Protein AF-A0AAW8HJ36-F1 (afdb_monomer)

Sequence (126 aa):
LRLGEAAKLAAASGSIGNSGWAKFPLSGGAILIMQWGKVSVSASLNSGSAVKGYDGVASFSYPIAFPNAALVINANPMDSGETFIETATANTNGKAAATVRVGGVAIKADPSVTADLQATVFVLGY

Nearest PDB structures (foldseek):
  6cxb-assembly1_A  TM=7.579E-01  e=1.540E-05  Pseudomonas aeruginosa LESB58
  6cl5-assembly2_F  TM=7.187E-01  e=1.796E-05  Pseudomonas aeruginosa LESB58
  2wn3-assembly1_A  TM=5.114E-01  e=9.537E-02  Dictyostelium discoideum AX2
  3ibm-assembly1_A  TM=2.465E-01  e=3.300E+00  Halorhodospira halophila SL1
  3ibm-assembly1_B  TM=1.466E-01  e=4.977E+00  Halorhodospira halophila SL1

Foldseek 3Di:
DDPPCPPDFDDKDKDDDQWIKIWDQDPPRDIKIKIKHKDKFKFFWPPVDPFTKTKGKDKAFHPAFFPAWWDDKDKAWDDQVFDFPWDWDWDTGGRTIIIIMTMGTGPDPDDDRIGIIMIMMMIMHD

Secondary structure (DSSP, 8-state):
--TT----PPPPEEE-SSSEEEEEE-GGG-EEEEEEEEEEEEEEB-TTSSS-EEEEEEEEE-SS--SS-EEEEEEEEE--SS---B---B----SSEEEEEEEEE--SSS--SEEEEEEEEEEEE-

InterPro domains:
  IPR054075 Putative tail fiber protein gp53-like, C-terminal [PF21882] (32-103)

Radius of gyration: 19.15 Å; Cα contacts (8 Å, |Δi|>4): 308; chains: 1; bounding box: 48×22×64 Å

Mean predicted aligned error: 7.75 Å

Structure (mmCIF, N/CA/C/O backbone):
data_AF-A0AAW8HJ36-F1
#
_entry.id   AF-A0AAW8HJ36-F1
#
loop_
_atom_site.group_PDB
_atom_site.id
_atom_site.type_symbol
_atom_site.label_atom_id
_atom_site.label_alt_id
_atom_site.label_comp_id
_atom_site.label_asym_id
_atom_site.label_entity_id
_atom_site.label_seq_id
_atom_site.pdbx_PDB_ins_code
_atom_site.Cartn_x
_atom_site.Cartn_y
_atom_site.Cartn_z
_atom_site.occupancy
_atom_site.B_iso_or_equiv
_ato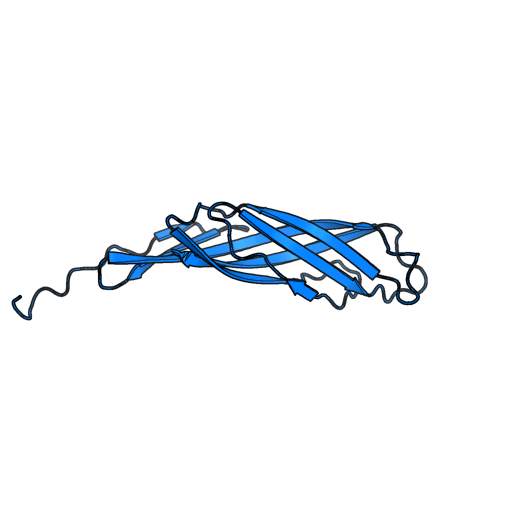m_site.auth_seq_id
_atom_site.auth_comp_id
_atom_site.auth_asym_id
_atom_site.auth_atom_id
_atom_site.pdbx_PDB_model_num
ATOM 1 N N . LEU A 1 1 ? -17.057 -11.130 37.725 1.00 44.78 1 LEU A N 1
ATOM 2 C CA . LEU A 1 1 ? -17.727 -10.993 36.412 1.00 44.78 1 LEU A CA 1
ATOM 3 C C . LEU A 1 1 ? -18.872 -11.996 36.352 1.00 44.78 1 LEU A C 1
ATOM 5 O O . LEU A 1 1 ? -18.623 -13.166 36.610 1.00 44.78 1 LEU A O 1
ATOM 9 N N . ARG A 1 2 ? -20.108 -11.563 36.079 1.00 44.16 2 ARG A N 1
ATOM 10 C CA . ARG A 1 2 ? -21.232 -12.481 35.823 1.00 44.16 2 ARG A CA 1
ATOM 11 C C . ARG A 1 2 ? -21.220 -12.863 34.337 1.00 44.16 2 ARG A C 1
ATOM 13 O O . ARG A 1 2 ? -21.076 -11.984 33.493 1.00 44.16 2 ARG A O 1
ATOM 20 N N . LEU A 1 3 ? -21.350 -14.157 34.034 1.00 51.34 3 LEU A N 1
ATOM 21 C CA . LEU A 1 3 ? -21.657 -14.667 32.691 1.00 51.34 3 LEU A CA 1
ATOM 22 C C . LEU A 1 3 ? -23.002 -14.058 32.261 1.00 51.34 3 LEU A C 1
ATOM 24 O O . LEU A 1 3 ? -24.039 -14.463 32.776 1.00 51.34 3 LEU A O 1
ATOM 28 N N . GLY A 1 4 ? -23.001 -13.047 31.394 1.00 53.47 4 GLY A N 1
ATOM 29 C CA . GLY A 1 4 ? -24.246 -12.410 30.944 1.00 53.47 4 GLY A CA 1
ATOM 30 C C . GLY A 1 4 ? -24.069 -11.087 30.205 1.00 53.47 4 GLY A C 1
ATOM 31 O O . GLY A 1 4 ? -24.877 -10.766 29.343 1.00 53.47 4 GLY A O 1
ATOM 32 N N . GLU A 1 5 ? -22.983 -10.358 30.453 1.00 53.56 5 GLU A N 1
ATOM 33 C CA . GLU A 1 5 ? -22.601 -9.196 29.648 1.00 53.56 5 GLU A CA 1
ATOM 34 C C . GLU A 1 5 ? -21.399 -9.578 28.791 1.00 53.56 5 GLU A C 1
ATOM 36 O O . GLU A 1 5 ? -20.246 -9.351 29.157 1.00 53.56 5 GLU A O 1
ATOM 41 N N . ALA A 1 6 ? -21.642 -10.189 27.632 1.00 57.78 6 ALA A N 1
ATOM 42 C CA . ALA A 1 6 ? -20.655 -10.054 26.572 1.00 57.78 6 ALA A CA 1
ATOM 43 C C . ALA A 1 6 ? -20.562 -8.549 26.293 1.00 57.78 6 ALA A C 1
ATOM 45 O O . ALA A 1 6 ? -21.522 -7.966 25.789 1.00 57.78 6 ALA A O 1
ATOM 46 N N . ALA A 1 7 ? -19.470 -7.904 26.718 1.00 63.25 7 ALA A N 1
ATOM 47 C CA . ALA A 1 7 ? -19.244 -6.487 26.471 1.00 63.25 7 ALA A CA 1
ATOM 48 C C . ALA A 1 7 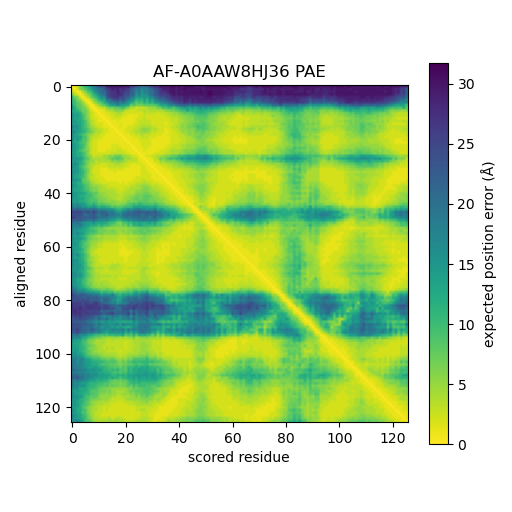? -19.490 -6.228 24.981 1.00 63.25 7 ALA A C 1
ATOM 50 O O . ALA A 1 7 ? -18.787 -6.777 24.128 1.00 63.25 7 ALA A O 1
ATOM 51 N N . LYS A 1 8 ? -20.549 -5.473 24.667 1.00 71.56 8 LYS A N 1
ATOM 52 C CA . LYS A 1 8 ? -20.942 -5.211 23.285 1.00 71.56 8 LYS A CA 1
ATOM 53 C C . LYS A 1 8 ? -19.779 -4.486 22.618 1.00 71.56 8 LYS A C 1
ATOM 55 O O . LYS A 1 8 ? -19.463 -3.359 22.991 1.00 71.56 8 LYS A O 1
ATOM 60 N N . LEU A 1 9 ? -19.121 -5.153 21.673 1.00 81.00 9 LEU A N 1
ATOM 61 C CA . LEU A 1 9 ? -18.042 -4.541 20.909 1.00 81.00 9 LEU A CA 1
ATOM 62 C C . LEU A 1 9 ? -18.587 -3.314 20.171 1.00 81.00 9 LEU A C 1
ATOM 64 O O . LEU A 1 9 ? -19.737 -3.306 19.720 1.00 81.00 9 LEU A O 1
ATOM 68 N N . ALA A 1 10 ? -17.758 -2.275 20.059 1.00 86.31 10 ALA A N 1
ATOM 69 C CA . ALA A 1 10 ? -18.076 -1.145 19.199 1.00 86.31 10 ALA A CA 1
ATOM 70 C C . ALA A 1 10 ? -18.324 -1.639 17.762 1.00 86.31 10 ALA A C 1
ATOM 72 O O . ALA A 1 10 ? -17.805 -2.678 17.346 1.00 86.31 10 ALA A O 1
ATOM 73 N N . ALA A 1 11 ? -19.126 -0.901 16.996 1.00 90.25 11 ALA A N 1
ATOM 74 C CA . ALA A 1 11 ? -19.348 -1.239 15.597 1.00 90.25 11 ALA A CA 1
ATOM 75 C C . ALA A 1 11 ? -18.039 -1.107 14.801 1.00 90.25 11 ALA A C 1
ATOM 77 O O . ALA A 1 11 ? -17.254 -0.179 15.022 1.00 90.25 11 ALA A O 1
ATOM 78 N N . ALA A 1 12 ? -17.827 -2.018 13.849 1.00 94.44 12 ALA A N 1
ATOM 79 C CA . ALA A 1 12 ? -16.803 -1.825 12.833 1.00 94.44 12 ALA A CA 1
ATOM 80 C C . ALA A 1 12 ? -17.094 -0.538 12.046 1.00 94.44 12 ALA A C 1
ATOM 82 O O . ALA A 1 12 ? -18.249 -0.161 11.845 1.00 94.44 12 ALA A O 1
ATOM 83 N N . SER A 1 13 ? -16.042 0.150 11.617 1.00 96.69 13 SER A N 1
ATOM 84 C CA . SER A 1 13 ? -16.152 1.406 10.865 1.00 96.69 13 SER A CA 1
ATOM 85 C C . SER A 1 13 ? -15.123 1.443 9.749 1.00 96.69 13 SER A C 1
ATOM 87 O O . SER A 1 13 ? -14.118 0.741 9.813 1.00 96.69 13 SER A O 1
ATOM 89 N N . GLY A 1 14 ? -15.355 2.245 8.718 1.00 97.31 14 GLY A N 1
ATOM 90 C CA . GLY A 1 14 ? -14.444 2.316 7.587 1.00 97.31 14 GLY A CA 1
ATOM 91 C C . GLY A 1 14 ? -14.818 3.392 6.585 1.00 97.31 14 GLY A C 1
ATOM 92 O O . GLY A 1 14 ? -15.868 4.023 6.693 1.00 97.31 14 GLY A O 1
ATOM 93 N N . SER A 1 15 ? -13.942 3.567 5.603 1.00 98.06 15 SER A N 1
ATOM 94 C CA . SER A 1 15 ? -14.168 4.390 4.421 1.00 98.06 15 SER A CA 1
ATOM 95 C C . SER A 1 15 ? -13.751 3.606 3.182 1.00 98.06 15 SER A C 1
ATOM 97 O O . SER A 1 15 ? -12.640 3.071 3.129 1.00 98.06 15 SER A O 1
ATOM 99 N N . ILE A 1 16 ? -14.649 3.533 2.197 1.00 96.19 16 ILE A N 1
ATOM 100 C CA . ILE A 1 16 ? -14.403 2.868 0.916 1.00 96.19 16 ILE A CA 1
ATOM 101 C C . ILE A 1 16 ? -13.995 3.911 -0.124 1.00 96.19 16 ILE A C 1
ATOM 103 O O . ILE A 1 16 ? -14.670 4.919 -0.313 1.00 96.19 16 ILE A O 1
ATOM 107 N N . GLY A 1 17 ? -12.904 3.622 -0.827 1.00 93.38 17 GLY A N 1
ATOM 108 C CA . GLY A 1 17 ? -12.394 4.396 -1.953 1.00 93.38 17 GLY A CA 1
ATOM 109 C C . GLY A 1 17 ? -11.200 3.690 -2.598 1.00 93.38 17 GLY A C 1
ATOM 110 O O . GLY A 1 17 ? -10.822 2.596 -2.167 1.00 93.38 17 GLY A O 1
ATOM 111 N N . ASN A 1 18 ? -10.586 4.334 -3.600 1.00 89.56 18 ASN A N 1
ATOM 112 C CA . ASN A 1 18 ? -9.351 3.843 -4.237 1.00 89.56 18 ASN A CA 1
ATOM 113 C C . ASN A 1 18 ? -8.225 3.615 -3.223 1.00 89.56 18 ASN A C 1
ATOM 115 O O . ASN A 1 18 ? -7.453 2.673 -3.373 1.00 89.56 18 ASN A O 1
ATOM 119 N N . SER A 1 19 ? -8.173 4.457 -2.191 1.00 94.56 19 SER A N 1
ATOM 120 C CA . SER A 1 19 ? -7.452 4.195 -0.952 1.00 94.56 19 SER A CA 1
ATOM 121 C C . SER A 1 19 ? -8.456 4.271 0.191 1.00 94.56 19 SER A C 1
ATOM 123 O O . SER A 1 19 ? -9.213 5.238 0.288 1.00 94.56 19 SER A O 1
ATOM 125 N N . GLY A 1 20 ? -8.500 3.241 1.026 1.00 97.62 20 GLY A N 1
ATOM 126 C CA . GLY A 1 20 ? -9.547 3.069 2.024 1.00 97.62 20 GLY A CA 1
ATOM 127 C C . GLY A 1 20 ? -9.065 2.318 3.252 1.00 97.62 20 GLY A C 1
ATOM 128 O O . GLY A 1 20 ? -7.926 1.855 3.324 1.00 97.62 20 GLY A O 1
ATOM 129 N N . TRP A 1 21 ? -9.935 2.240 4.250 1.00 98.19 21 TRP A N 1
ATOM 130 C CA . TRP A 1 21 ? -9.616 1.602 5.519 1.00 98.19 21 TRP A CA 1
ATOM 131 C C . TRP A 1 21 ? -10.854 1.017 6.190 1.00 98.19 21 TRP A C 1
ATOM 133 O O . TRP A 1 21 ? -11.975 1.483 5.989 1.00 98.19 21 TRP A O 1
ATOM 143 N N . ALA A 1 22 ? -10.628 0.023 7.041 1.00 98.06 22 ALA A N 1
ATOM 144 C CA . ALA A 1 22 ? -11.614 -0.566 7.929 1.00 98.06 22 ALA A CA 1
ATOM 145 C C . ALA A 1 22 ? -10.993 -0.816 9.314 1.00 98.06 22 ALA A C 1
ATOM 147 O O . ALA A 1 22 ? -9.866 -1.294 9.430 1.00 98.06 22 ALA A O 1
ATOM 148 N N . LYS A 1 23 ? -11.737 -0.482 10.368 1.00 97.12 23 LYS A N 1
ATOM 149 C CA . LYS A 1 23 ? -11.424 -0.732 11.776 1.00 97.12 23 LYS A CA 1
ATOM 150 C C . LYS A 1 23 ? -12.356 -1.806 12.312 1.00 97.12 23 LYS A C 1
ATOM 152 O O . LYS A 1 23 ? -13.577 -1.666 12.231 1.00 97.12 23 LYS A O 1
ATOM 157 N N . PHE A 1 24 ? -11.769 -2.816 12.934 1.00 95.25 24 PHE A N 1
ATOM 158 C CA . PHE A 1 24 ? -12.453 -3.943 13.547 1.00 95.25 24 PHE A CA 1
ATOM 159 C C . PHE A 1 24 ? -12.145 -3.954 15.045 1.00 95.25 24 PHE A C 1
ATOM 161 O O . PHE A 1 24 ? -11.029 -4.299 15.441 1.00 95.25 24 PHE A O 1
ATOM 168 N N . PRO A 1 25 ? -13.104 -3.552 15.893 1.00 93.06 25 PRO A N 1
ATOM 169 C CA . PRO A 1 25 ? -12.988 -3.724 17.334 1.00 93.06 25 PRO A CA 1
ATOM 170 C C . PRO A 1 25 ? -12.887 -5.212 17.683 1.00 93.06 25 PRO A C 1
ATOM 172 O O . PRO A 1 25 ? -13.684 -6.023 17.213 1.00 93.06 25 PRO A O 1
ATOM 175 N N . LEU A 1 26 ? -11.905 -5.566 18.505 1.00 90.00 26 LEU A N 1
ATOM 176 C CA . LEU A 1 26 ? -11.638 -6.921 18.976 1.00 90.00 26 LEU A CA 1
ATOM 177 C C . LEU A 1 26 ? -11.942 -7.039 20.477 1.00 90.00 26 LEU A C 1
ATOM 179 O O . LEU A 1 26 ? -12.041 -6.046 21.205 1.00 90.00 26 LEU A O 1
ATOM 183 N N . SER A 1 27 ? -12.062 -8.275 20.963 1.00 84.06 27 SER A N 1
ATOM 184 C CA . SER A 1 27 ? -12.177 -8.552 22.398 1.00 84.06 27 SER A CA 1
ATOM 185 C C . SER A 1 27 ? -11.004 -7.952 23.179 1.00 84.06 27 SER A C 1
ATOM 187 O O . SER A 1 27 ? -9.869 -7.965 22.707 1.00 84.06 27 SER A O 1
ATOM 189 N N . GLY A 1 28 ? -11.267 -7.456 24.390 1.00 82.44 28 GLY A N 1
ATOM 190 C CA . GLY A 1 28 ? -10.234 -6.840 25.232 1.00 82.44 28 GLY A CA 1
ATOM 191 C C . GLY A 1 28 ? -9.890 -5.392 24.865 1.00 82.44 28 GLY A C 1
ATOM 192 O O . GLY A 1 28 ? -8.928 -4.854 25.399 1.00 82.44 28 GLY A O 1
ATOM 193 N N . GLY A 1 29 ? -10.664 -4.750 23.979 1.00 82.44 29 GLY A N 1
ATOM 194 C CA . GLY A 1 29 ? -10.503 -3.332 23.631 1.00 82.44 29 GLY A CA 1
ATOM 195 C C . GLY A 1 29 ? -9.456 -3.051 22.551 1.00 82.44 29 GLY A C 1
ATOM 196 O O . GLY A 1 29 ? -9.236 -1.891 22.209 1.00 82.44 29 GLY A O 1
ATOM 197 N N . ALA A 1 30 ? -8.829 -4.089 21.993 1.00 87.25 30 ALA A N 1
ATOM 198 C CA . ALA A 1 30 ? -7.937 -3.955 20.847 1.00 87.25 30 ALA A CA 1
ATOM 199 C C . ALA A 1 30 ? -8.718 -3.583 19.573 1.00 87.25 30 ALA A C 1
ATOM 201 O O . ALA A 1 30 ? -9.906 -3.879 19.447 1.00 87.25 30 ALA A O 1
ATOM 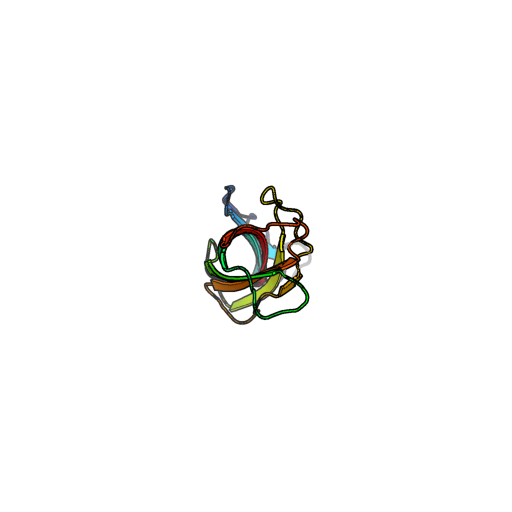202 N N . ILE A 1 31 ? -8.050 -2.946 18.611 1.00 93.06 31 ILE A N 1
ATOM 203 C CA . ILE A 1 31 ? -8.631 -2.585 17.312 1.00 93.06 31 ILE A CA 1
ATOM 204 C C . ILE A 1 31 ? -7.675 -3.060 16.227 1.00 93.06 31 ILE A C 1
ATOM 206 O O . ILE A 1 31 ? -6.539 -2.607 16.180 1.00 93.06 31 ILE A O 1
ATOM 210 N N . LEU A 1 32 ? -8.139 -3.936 15.338 1.00 95.06 32 LEU A N 1
ATOM 211 C CA . LEU A 1 32 ? -7.423 -4.246 14.105 1.00 95.06 32 LEU A CA 1
ATOM 212 C C . LEU A 1 32 ? -7.810 -3.222 13.040 1.00 95.06 32 LEU A C 1
ATOM 214 O O . LEU A 1 32 ? -8.989 -2.935 12.835 1.00 95.06 32 LEU A O 1
ATOM 218 N N . ILE A 1 33 ? -6.822 -2.688 12.341 1.00 97.19 33 ILE A N 1
ATOM 219 C CA . ILE A 1 33 ? -6.995 -1.736 11.254 1.00 97.19 33 ILE A CA 1
ATOM 220 C C . ILE A 1 33 ? -6.466 -2.382 9.979 1.00 97.19 33 ILE A C 1
ATOM 222 O O . ILE A 1 33 ? -5.304 -2.774 9.903 1.00 97.19 33 ILE A O 1
ATOM 226 N N . MET A 1 34 ? -7.325 -2.466 8.971 1.00 97.25 34 MET A N 1
ATOM 227 C CA . MET A 1 34 ? -6.971 -2.837 7.608 1.00 97.25 34 MET A CA 1
ATOM 228 C C . MET A 1 34 ? -7.019 -1.591 6.736 1.00 97.25 34 MET A C 1
ATOM 230 O O . MET A 1 34 ? -7.976 -0.825 6.814 1.00 97.25 34 MET A O 1
ATOM 234 N N . GLN A 1 35 ? -6.007 -1.386 5.902 1.00 96.81 35 GLN A N 1
ATOM 235 C CA . GLN A 1 35 ? -5.949 -0.283 4.948 1.00 96.81 35 GLN A CA 1
ATOM 236 C C . GLN A 1 35 ? -5.527 -0.800 3.577 1.00 96.81 35 GLN A C 1
ATOM 238 O O . GLN A 1 35 ? -4.781 -1.775 3.480 1.00 96.81 35 GLN A O 1
ATOM 243 N N . TRP A 1 36 ? -5.997 -0.146 2.523 1.00 95.75 36 TRP A N 1
ATOM 244 C CA . TRP A 1 36 ? -5.598 -0.431 1.151 1.00 95.75 36 TRP A CA 1
ATOM 245 C C . TRP A 1 36 ? -5.412 0.856 0.359 1.00 95.75 36 TRP A C 1
ATOM 247 O O . TRP A 1 36 ? -5.915 1.917 0.736 1.00 95.75 36 TRP A O 1
ATOM 257 N N . GLY A 1 37 ? -4.698 0.766 -0.754 1.00 93.50 37 GLY A N 1
ATOM 258 C CA . GLY A 1 37 ? -4.556 1.871 -1.688 1.00 93.50 37 GLY A CA 1
ATOM 259 C C . GLY A 1 37 ? -3.691 1.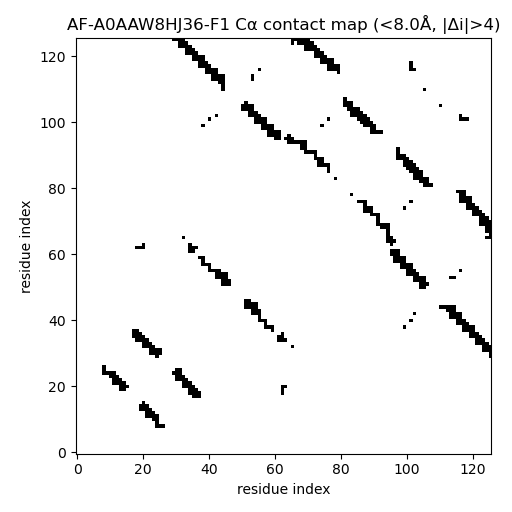525 -2.882 1.00 93.50 37 GLY A C 1
ATOM 260 O O . GLY A 1 37 ? -3.323 0.371 -3.087 1.00 93.50 37 GLY A O 1
ATOM 261 N N . LYS A 1 38 ? -3.354 2.546 -3.666 1.00 89.56 38 LYS A N 1
ATOM 262 C CA . LYS A 1 38 ? -2.438 2.425 -4.799 1.00 89.56 38 LYS A CA 1
ATOM 263 C C . LYS A 1 38 ? -1.224 3.320 -4.610 1.00 89.56 38 LYS A C 1
ATOM 265 O O . LYS A 1 38 ? -1.340 4.419 -4.070 1.00 89.56 38 LYS A O 1
ATOM 270 N N . VAL A 1 39 ? -0.086 2.863 -5.110 1.00 87.38 39 VAL A N 1
ATOM 271 C CA . VAL A 1 39 ? 1.109 3.681 -5.302 1.00 87.38 39 VAL A CA 1
ATOM 272 C C . VAL A 1 39 ? 1.508 3.624 -6.771 1.00 87.38 39 VAL A C 1
ATOM 274 O O . VAL A 1 39 ? 1.371 2.578 -7.406 1.00 87.38 39 VAL A O 1
ATOM 277 N N . SER A 1 40 ? 1.977 4.750 -7.299 1.00 86.88 40 SER A N 1
ATOM 278 C CA . SER A 1 40 ? 2.530 4.853 -8.647 1.00 86.88 40 SER A CA 1
ATOM 279 C C . SER A 1 40 ? 3.944 5.405 -8.552 1.00 86.88 40 SER A C 1
ATOM 281 O O . SER A 1 40 ? 4.199 6.305 -7.749 1.00 86.88 40 SER A O 1
ATOM 283 N N . VAL A 1 41 ? 4.855 4.882 -9.364 1.00 86.00 41 VAL A N 1
ATOM 284 C CA . VAL A 1 41 ? 6.238 5.350 -9.427 1.00 86.00 41 VAL A CA 1
ATOM 285 C C . VAL A 1 41 ? 6.741 5.324 -10.861 1.00 86.00 41 VAL A C 1
ATOM 287 O O . VAL A 1 41 ? 6.649 4.305 -11.538 1.00 86.00 41 VAL A O 1
ATOM 290 N N . SER A 1 42 ? 7.294 6.441 -11.321 1.00 88.31 42 SER A N 1
ATOM 291 C CA . SER A 1 42 ? 8.016 6.492 -12.589 1.00 88.31 42 SER A CA 1
ATOM 292 C C . SER A 1 42 ? 9.456 6.053 -12.334 1.00 88.31 42 SER A C 1
ATOM 294 O O . SER A 1 42 ? 10.177 6.689 -11.564 1.00 88.31 42 SER A O 1
ATOM 296 N N . ALA A 1 43 ? 9.865 4.950 -12.950 1.00 87.44 43 ALA A N 1
ATOM 297 C CA . ALA A 1 43 ? 11.188 4.365 -12.779 1.00 87.44 43 ALA A CA 1
ATOM 298 C C . ALA A 1 43 ? 11.989 4.456 -14.081 1.00 87.44 43 ALA A C 1
ATOM 300 O O . ALA A 1 43 ? 11.455 4.250 -15.173 1.00 87.44 43 ALA A O 1
ATOM 301 N N . SER A 1 44 ? 13.282 4.748 -13.964 1.00 89.62 44 SER A N 1
ATOM 302 C CA . SER A 1 44 ? 14.202 4.761 -15.102 1.00 89.62 44 SER A CA 1
ATOM 303 C C . SER A 1 44 ? 14.670 3.352 -15.438 1.00 89.62 44 SER A C 1
ATOM 305 O O . SER A 1 44 ? 14.876 2.522 -14.549 1.00 89.62 44 SER A O 1
ATOM 307 N N . LEU A 1 45 ? 14.883 3.098 -16.726 1.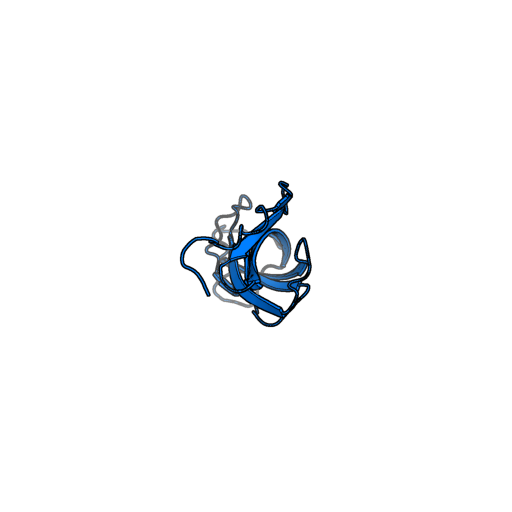00 87.25 45 LEU A N 1
ATOM 308 C CA . LEU A 1 45 ? 15.480 1.859 -17.197 1.00 87.25 45 LEU A CA 1
ATOM 309 C C . LEU A 1 45 ? 16.902 1.723 -16.641 1.00 87.25 45 LEU A C 1
ATOM 311 O O . LEU A 1 45 ? 17.764 2.568 -16.887 1.00 87.25 45 LEU A O 1
ATOM 315 N N . ASN A 1 46 ? 17.174 0.623 -15.947 1.00 84.44 46 ASN A N 1
ATOM 316 C CA . ASN A 1 46 ? 18.523 0.254 -15.555 1.00 84.44 46 ASN A CA 1
ATOM 317 C C . ASN A 1 46 ? 19.280 -0.298 -16.774 1.00 84.44 46 ASN A C 1
ATOM 319 O O . ASN A 1 46 ? 19.243 -1.493 -17.070 1.00 84.44 46 ASN A O 1
ATOM 323 N N . SER A 1 47 ? 19.945 0.599 -17.501 1.00 71.94 47 SER A N 1
ATOM 324 C CA . SER A 1 47 ? 20.714 0.303 -18.714 1.00 71.94 47 SER A CA 1
ATOM 325 C C . SER A 1 47 ? 22.121 -0.248 -18.449 1.00 71.94 47 SER A C 1
ATOM 327 O O . SER A 1 47 ? 22.775 -0.703 -19.384 1.00 71.94 47 SER A O 1
ATOM 329 N N . GLY A 1 48 ? 22.587 -0.230 -17.195 1.00 73.06 48 GLY A N 1
ATOM 330 C CA . GLY A 1 48 ? 23.904 -0.744 -16.798 1.00 73.06 48 GLY A CA 1
ATOM 331 C C . GLY A 1 48 ? 23.933 -2.244 -16.478 1.00 73.06 48 GLY A C 1
ATOM 332 O O . GLY A 1 48 ? 24.999 -2.785 -16.198 1.00 73.06 48 GLY A O 1
ATOM 333 N N . SER A 1 49 ? 22.778 -2.915 -16.495 1.00 71.88 49 SER A N 1
ATOM 334 C CA . SER A 1 49 ? 22.626 -4.340 -16.186 1.00 71.88 49 SER A CA 1
ATOM 335 C C . SER A 1 49 ? 22.451 -5.172 -17.461 1.00 71.88 49 SER A C 1
ATOM 337 O O . SER A 1 49 ? 21.792 -4.742 -18.406 1.00 71.88 49 SER A O 1
ATOM 339 N N . ALA A 1 50 ? 22.984 -6.400 -17.467 1.00 71.62 50 ALA A N 1
ATOM 340 C CA . ALA A 1 50 ? 22.751 -7.373 -18.543 1.00 71.62 50 ALA A CA 1
ATOM 341 C C . ALA A 1 50 ? 21.256 -7.709 -18.709 1.00 71.62 50 ALA A C 1
ATOM 343 O O . ALA A 1 50 ? 20.800 -8.018 -19.808 1.00 71.62 50 ALA A O 1
ATOM 344 N N . VAL A 1 51 ? 20.491 -7.606 -17.617 1.00 74.06 51 VAL A N 1
ATOM 345 C CA . VAL A 1 51 ? 19.029 -7.672 -17.619 1.00 74.06 51 VAL A CA 1
ATOM 346 C C . VAL A 1 51 ? 18.495 -6.258 -17.441 1.00 74.06 51 VAL A C 1
ATOM 348 O O . VAL A 1 51 ? 18.636 -5.665 -16.368 1.00 74.06 51 VAL A O 1
ATOM 351 N N . LYS A 1 52 ? 17.887 -5.728 -18.502 1.00 82.06 52 LYS A N 1
ATOM 352 C CA . LYS A 1 52 ? 17.191 -4.442 -18.481 1.00 82.06 52 LYS A CA 1
ATOM 353 C C . LYS A 1 52 ? 15.970 -4.543 -17.563 1.00 82.06 52 LYS A C 1
ATOM 355 O O . LYS A 1 52 ? 15.202 -5.499 -17.647 1.00 82.06 52 LYS A O 1
ATOM 360 N N . GLY A 1 53 ? 15.771 -3.561 -16.695 1.00 83.06 53 GLY A N 1
ATOM 361 C CA . GLY A 1 53 ? 14.653 -3.555 -15.755 1.00 83.06 53 GLY A CA 1
ATOM 362 C C . GLY A 1 53 ? 14.429 -2.188 -15.139 1.00 83.06 53 GLY A C 1
ATOM 363 O O . GLY A 1 53 ? 15.191 -1.257 -15.391 1.00 83.06 53 GLY A O 1
ATOM 364 N N . TYR A 1 54 ? 13.385 -2.082 -14.334 1.00 84.12 54 TYR A N 1
ATOM 365 C CA . TYR A 1 54 ? 12.977 -0.855 -13.668 1.00 84.12 54 TYR A CA 1
ATOM 366 C C . TYR A 1 54 ? 12.932 -1.082 -12.166 1.00 84.12 54 TYR A C 1
ATOM 368 O O . TYR A 1 54 ? 12.566 -2.163 -11.706 1.00 84.12 54 TYR A O 1
ATOM 376 N N . ASP A 1 55 ? 13.292 -0.054 -11.412 1.00 83.44 55 ASP A N 1
ATOM 377 C CA . ASP A 1 55 ? 13.236 -0.061 -9.958 1.00 83.44 55 ASP A CA 1
ATOM 378 C C . ASP A 1 55 ? 12.798 1.314 -9.460 1.00 83.44 55 ASP A C 1
ATOM 380 O O . ASP A 1 55 ? 13.506 2.308 -9.622 1.00 83.44 55 ASP A O 1
ATOM 384 N N . GLY A 1 56 ? 11.594 1.366 -8.906 1.00 83.56 56 GLY A N 1
ATOM 385 C CA . GLY A 1 56 ? 10.977 2.562 -8.369 1.00 83.56 56 GLY A CA 1
ATOM 386 C C . GLY A 1 56 ? 10.760 2.437 -6.869 1.00 83.56 56 GLY A C 1
ATOM 387 O O . GLY A 1 56 ? 10.262 1.430 -6.370 1.00 83.56 56 GLY A O 1
ATOM 388 N N . VAL A 1 57 ? 11.091 3.499 -6.138 1.00 86.12 57 VAL A N 1
ATOM 389 C CA . VAL A 1 57 ? 10.801 3.620 -4.709 1.00 86.12 57 VAL A CA 1
ATOM 390 C C . VAL A 1 57 ? 9.834 4.775 -4.508 1.00 86.12 57 VAL A C 1
ATOM 392 O O . VAL A 1 57 ? 10.092 5.891 -4.955 1.00 86.12 57 VAL A O 1
ATOM 395 N N . ALA A 1 58 ? 8.733 4.517 -3.812 1.00 86.94 58 ALA A N 1
ATOM 396 C CA . ALA A 1 58 ? 7.732 5.520 -3.488 1.00 86.94 58 ALA A CA 1
ATOM 397 C C . ALA A 1 58 ? 7.289 5.417 -2.026 1.00 86.94 58 ALA A C 1
ATOM 399 O O . ALA A 1 58 ? 7.428 4.383 -1.370 1.00 86.94 58 ALA A O 1
ATOM 400 N N . SER A 1 59 ? 6.749 6.517 -1.509 1.00 87.88 59 SER A N 1
ATOM 401 C CA . SER A 1 59 ? 6.087 6.537 -0.206 1.00 87.88 59 SER A CA 1
ATOM 402 C C . SER A 1 59 ? 4.599 6.258 -0.390 1.00 87.88 59 SER A C 1
ATOM 404 O O . SER A 1 59 ? 3.943 6.898 -1.212 1.00 87.88 59 SER A O 1
ATOM 406 N N . PHE A 1 60 ? 4.059 5.329 0.393 1.00 89.06 60 PHE A N 1
ATOM 407 C CA . PHE A 1 60 ? 2.627 5.111 0.528 1.00 89.06 60 PHE A CA 1
ATOM 408 C C . PHE A 1 60 ? 2.157 5.689 1.861 1.00 89.06 60 PHE A C 1
ATOM 410 O O . PHE A 1 60 ? 2.417 5.116 2.920 1.00 89.06 60 PHE A O 1
ATOM 417 N N . SER A 1 61 ? 1.460 6.823 1.806 1.00 92.12 61 SER A N 1
ATOM 418 C CA . SER A 1 61 ? 0.783 7.397 2.969 1.00 92.12 61 SER A CA 1
ATOM 419 C C . SER A 1 61 ? -0.461 6.580 3.289 1.00 92.12 61 SER A C 1
ATOM 421 O O . SER A 1 61 ? -1.338 6.413 2.439 1.00 92.12 61 SER A O 1
ATOM 423 N N . TYR A 1 62 ? -0.554 6.084 4.519 1.00 93.00 62 TYR A N 1
ATOM 424 C CA . TYR A 1 62 ? -1.729 5.341 4.943 1.00 93.00 62 TYR A CA 1
ATOM 425 C C . TYR A 1 62 ? -2.961 6.261 4.972 1.00 93.00 62 TYR A C 1
ATOM 427 O O . TYR A 1 62 ? -2.846 7.400 5.434 1.00 93.00 62 TYR A O 1
ATOM 435 N N . PRO A 1 63 ? -4.143 5.787 4.532 1.00 96.06 63 PRO A N 1
ATOM 436 C CA . PRO A 1 63 ? -5.400 6.535 4.631 1.00 96.06 63 PRO A CA 1
ATOM 437 C C . PRO A 1 63 ? -5.675 7.122 6.022 1.00 96.06 63 PRO A C 1
ATOM 439 O O . PRO A 1 63 ? -6.209 8.223 6.139 1.00 96.06 63 PRO A O 1
ATOM 442 N N . ILE A 1 64 ? -5.290 6.397 7.072 1.00 95.69 64 ILE A N 1
ATOM 443 C CA . ILE A 1 64 ? -5.234 6.866 8.455 1.00 95.69 64 ILE A CA 1
ATOM 444 C C . ILE A 1 64 ? -3.936 6.395 9.117 1.00 95.69 64 ILE A C 1
ATOM 446 O O . ILE A 1 64 ? -3.399 5.338 8.788 1.00 95.69 64 ILE A O 1
ATOM 450 N N . ALA A 1 65 ? -3.444 7.139 10.106 1.00 93.25 65 ALA A N 1
ATOM 451 C CA . ALA A 1 65 ? -2.322 6.665 10.907 1.00 93.25 65 ALA A CA 1
ATOM 452 C C . ALA A 1 65 ? -2.733 5.458 11.772 1.00 93.25 65 ALA A C 1
ATOM 454 O O . ALA A 1 65 ? -3.803 5.461 12.390 1.00 93.25 65 ALA A O 1
ATOM 455 N N . PHE A 1 66 ? -1.864 4.449 11.853 1.00 92.56 66 PHE A N 1
ATOM 456 C CA . PHE A 1 66 ? -1.967 3.394 12.855 1.00 92.56 66 PHE A CA 1
ATOM 457 C C . PHE A 1 66 ? -1.629 3.979 14.236 1.00 92.56 66 PHE A C 1
ATOM 459 O O . PHE A 1 66 ? -0.568 4.594 14.385 1.00 92.56 66 PHE A O 1
ATOM 466 N N . PRO A 1 67 ? -2.494 3.81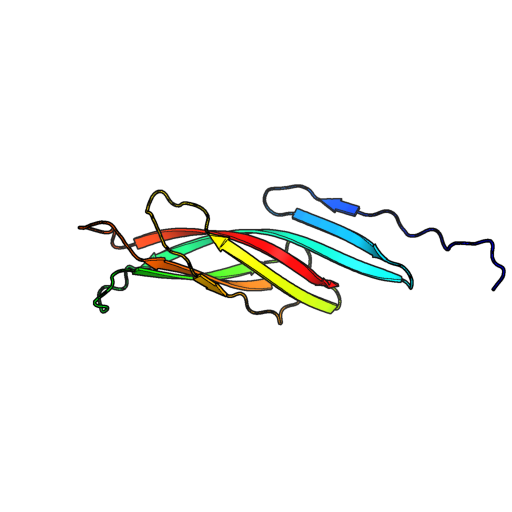2 15.254 1.00 90.81 67 PRO A N 1
ATOM 467 C CA . PRO A 1 67 ? -2.214 4.282 16.611 1.00 90.81 67 PRO A CA 1
ATOM 468 C C . PRO A 1 67 ? -0.884 3.749 17.166 1.00 90.81 67 PRO A C 1
ATOM 470 O O . PRO A 1 67 ? -0.092 4.499 17.755 1.00 90.81 67 PRO A O 1
ATOM 473 N N . ASN A 1 68 ? -0.603 2.467 16.933 1.00 89.25 68 ASN A N 1
ATOM 474 C CA . ASN A 1 68 ? 0.580 1.782 17.432 1.00 89.25 68 ASN A CA 1
ATOM 475 C C . ASN A 1 68 ? 1.568 1.486 16.311 1.00 89.25 68 ASN A C 1
ATOM 477 O O . ASN A 1 68 ? 2.653 2.065 16.312 1.00 89.25 68 ASN A O 1
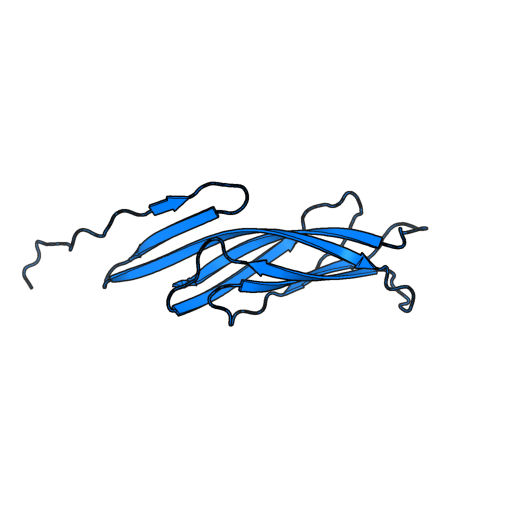ATOM 481 N N . ALA A 1 69 ? 1.212 0.607 15.376 1.00 87.50 69 ALA A N 1
ATOM 482 C CA . ALA A 1 69 ? 2.118 0.172 14.318 1.00 87.50 69 ALA A CA 1
ATOM 483 C C . ALA A 1 69 ? 1.372 -0.486 13.152 1.00 87.50 69 ALA A C 1
ATOM 485 O O . ALA A 1 69 ? 0.344 -1.143 13.337 1.00 87.50 69 ALA A O 1
ATOM 486 N N . ALA A 1 70 ? 1.953 -0.373 11.957 1.00 89.31 70 ALA A N 1
ATOM 487 C CA . ALA A 1 70 ? 1.696 -1.330 10.893 1.00 89.31 70 ALA A CA 1
ATOM 488 C C . ALA A 1 70 ? 2.390 -2.656 11.249 1.00 89.31 70 ALA A C 1
ATOM 490 O O . ALA A 1 70 ? 3.557 -2.674 11.626 1.00 89.31 70 ALA A O 1
ATOM 491 N N . LEU A 1 71 ? 1.661 -3.762 11.156 1.00 89.12 71 LEU A N 1
ATOM 492 C CA . LEU A 1 71 ? 2.160 -5.110 11.428 1.00 89.12 71 LEU A CA 1
ATOM 493 C C . LEU A 1 71 ? 2.618 -5.806 10.153 1.00 89.12 71 LEU A C 1
ATOM 495 O O . LEU A 1 71 ? 3.671 -6.436 10.118 1.00 89.12 71 LEU A O 1
ATOM 499 N N . VAL A 1 72 ? 1.793 -5.717 9.113 1.00 88.06 72 VAL A N 1
ATOM 500 C CA . VAL A 1 72 ? 2.016 -6.387 7.834 1.00 88.06 72 VAL A CA 1
ATOM 501 C C . VAL A 1 72 ? 1.679 -5.409 6.736 1.00 88.06 72 VAL A C 1
ATOM 503 O O . VAL A 1 72 ? 0.635 -4.762 6.772 1.00 88.06 72 VAL A O 1
ATOM 506 N N . ILE A 1 73 ? 2.549 -5.338 5.742 1.00 86.38 73 ILE A N 1
ATOM 507 C CA . ILE A 1 73 ? 2.304 -4.607 4.514 1.00 86.38 73 ILE A CA 1
ATOM 508 C C . ILE A 1 73 ? 2.681 -5.495 3.338 1.00 86.38 73 ILE A C 1
ATOM 510 O O . ILE A 1 73 ? 3.725 -6.144 3.333 1.00 86.38 73 ILE A O 1
ATOM 514 N N . ASN A 1 74 ? 1.806 -5.526 2.347 1.00 86.06 74 ASN A N 1
ATOM 515 C CA . ASN A 1 74 ? 2.012 -6.215 1.093 1.00 86.06 74 ASN A CA 1
ATOM 516 C C . ASN A 1 74 ? 1.690 -5.237 -0.038 1.00 86.06 74 ASN A C 1
ATOM 518 O O . ASN A 1 74 ? 0.680 -4.539 0.017 1.00 86.06 74 ASN A O 1
ATOM 522 N N . ALA A 1 75 ? 2.556 -5.170 -1.039 1.00 84.38 75 ALA A N 1
ATOM 523 C CA . ALA A 1 75 ? 2.298 -4.441 -2.266 1.00 84.38 75 ALA A CA 1
ATOM 524 C C . ALA A 1 75 ? 2.284 -5.449 -3.415 1.00 84.38 75 ALA A C 1
ATOM 526 O O . ALA A 1 75 ? 3.207 -6.249 -3.542 1.00 84.38 75 ALA A O 1
ATOM 527 N N . ASN A 1 76 ? 1.221 -5.425 -4.214 1.00 81.62 76 ASN A N 1
ATOM 528 C CA . ASN A 1 76 ? 1.065 -6.284 -5.376 1.00 81.62 76 ASN A CA 1
ATOM 529 C C . ASN A 1 76 ? 1.176 -5.446 -6.649 1.00 81.62 76 ASN A C 1
ATOM 531 O O . ASN A 1 76 ? 0.472 -4.436 -6.740 1.00 81.62 76 ASN A O 1
ATOM 535 N N . PRO A 1 77 ? 1.969 -5.889 -7.630 1.00 75.31 77 PRO A N 1
ATOM 536 C CA . PRO A 1 77 ? 2.077 -5.256 -8.940 1.00 75.31 77 PRO A CA 1
ATOM 537 C C . PRO A 1 77 ? 0.705 -5.026 -9.569 1.00 75.31 77 PRO A C 1
ATOM 539 O O . PRO A 1 77 ? -0.183 -5.876 -9.468 1.00 75.31 77 PRO A O 1
ATOM 542 N N . MET A 1 78 ? 0.536 -3.916 -10.276 1.00 70.75 78 MET A N 1
ATOM 543 C CA . MET A 1 78 ? -0.558 -3.721 -11.221 1.00 70.75 78 MET A CA 1
ATOM 544 C C . MET A 1 78 ? 0.019 -3.566 -12.624 1.00 70.75 78 MET A C 1
ATOM 546 O O . MET A 1 78 ? 0.981 -2.827 -12.815 1.00 70.75 78 MET A O 1
ATOM 550 N N . ASP A 1 79 ? -0.587 -4.253 -13.594 1.00 62.53 79 ASP A N 1
ATOM 551 C CA . ASP A 1 79 ? -0.144 -4.235 -14.990 1.00 62.53 79 ASP A CA 1
ATOM 552 C C . ASP A 1 79 ? -0.087 -2.797 -15.532 1.00 62.53 79 ASP A C 1
ATOM 554 O O . ASP A 1 79 ? -1.071 -2.052 -15.474 1.00 62.53 79 ASP A O 1
ATOM 558 N N . SER A 1 80 ? 1.085 -2.409 -16.032 1.00 57.78 80 SER A N 1
ATOM 559 C CA . SER A 1 80 ? 1.367 -1.094 -16.607 1.00 57.78 80 SER A CA 1
ATOM 560 C C . SER A 1 80 ? 1.387 -1.097 -18.142 1.00 57.78 80 SER A C 1
ATOM 562 O O . SER A 1 80 ? 1.776 -0.101 -18.749 1.00 57.78 80 SER A O 1
ATOM 564 N N . GLY A 1 81 ? 0.955 -2.186 -18.799 1.00 56.75 81 GLY A N 1
ATOM 565 C CA . GLY A 1 81 ? 1.007 -2.322 -20.266 1.00 56.75 81 GLY A CA 1
ATOM 566 C C . GLY A 1 81 ? 2.391 -2.721 -20.804 1.00 56.75 81 GLY A C 1
ATOM 567 O O . GLY A 1 81 ? 2.637 -2.745 -22.014 1.00 56.75 81 GLY A O 1
ATOM 568 N N . GLU A 1 82 ? 3.292 -3.064 -19.893 1.00 53.41 82 GLU A N 1
ATOM 569 C CA . GLU A 1 82 ? 4.640 -3.579 -20.084 1.00 53.41 82 GLU A CA 1
ATOM 570 C C . GLU A 1 82 ? 4.746 -4.802 -19.155 1.00 53.41 82 GLU A C 1
ATOM 572 O O . GLU A 1 82 ? 4.466 -4.695 -17.962 1.00 53.41 82 GLU A O 1
ATOM 577 N N . THR A 1 83 ? 5.074 -5.995 -19.661 1.00 49.94 83 THR A N 1
ATOM 578 C CA . THR A 1 83 ? 5.061 -7.205 -18.818 1.00 49.94 83 THR A CA 1
ATOM 579 C C . THR A 1 83 ? 6.266 -7.207 -17.873 1.00 49.94 83 THR A C 1
ATOM 581 O O . THR A 1 83 ? 7.364 -7.612 -18.248 1.00 49.94 83 THR A O 1
ATOM 584 N N . PHE A 1 84 ? 6.063 -6.753 -16.639 1.00 57.12 84 PHE A N 1
ATOM 585 C CA . PHE A 1 84 ? 7.087 -6.715 -15.598 1.00 57.12 84 PHE A CA 1
ATOM 586 C C . PHE A 1 84 ? 6.940 -7.888 -14.628 1.00 57.12 84 PHE A C 1
ATOM 588 O O . PHE A 1 84 ? 5.880 -8.106 -14.047 1.00 57.12 84 PHE A O 1
ATOM 595 N N . ILE A 1 85 ? 8.024 -8.643 -14.422 1.00 51.47 85 ILE A N 1
ATOM 596 C CA . ILE A 1 85 ? 8.125 -9.594 -13.306 1.00 51.47 85 ILE A CA 1
ATOM 597 C C . ILE A 1 85 ? 8.517 -8.787 -12.072 1.00 51.47 85 ILE A C 1
ATOM 599 O O . ILE A 1 85 ? 9.682 -8.409 -11.958 1.00 51.47 85 ILE A O 1
ATOM 603 N N . GLU A 1 86 ? 7.559 -8.473 -11.199 1.00 55.03 86 GLU A N 1
ATOM 604 C CA . GLU A 1 86 ? 7.771 -7.515 -10.113 1.00 55.03 86 GLU A CA 1
ATOM 605 C C . GLU A 1 86 ? 8.004 -8.153 -8.734 1.00 55.03 86 GLU A C 1
ATOM 607 O O . GLU A 1 86 ? 7.310 -9.085 -8.331 1.00 55.03 86 GLU A O 1
ATOM 612 N N . THR A 1 87 ? 8.997 -7.634 -8.000 1.00 52.94 87 THR A N 1
ATOM 613 C CA . THR A 1 87 ? 9.218 -7.926 -6.572 1.00 52.94 87 THR A CA 1
ATOM 614 C C . THR A 1 87 ? 8.982 -6.657 -5.764 1.00 52.94 87 THR A C 1
ATOM 616 O O . THR A 1 87 ? 9.745 -5.702 -5.897 1.00 52.94 87 THR A O 1
ATOM 619 N N . ALA A 1 88 ? 7.971 -6.657 -4.895 1.00 54.94 88 ALA A N 1
ATOM 620 C CA . ALA A 1 88 ? 7.741 -5.565 -3.960 1.00 54.94 88 ALA A CA 1
ATOM 621 C C . ALA A 1 88 ? 8.058 -5.992 -2.521 1.00 54.94 88 ALA A C 1
ATOM 623 O O . ALA A 1 88 ? 7.562 -7.006 -2.030 1.00 54.94 88 ALA A O 1
ATOM 624 N N . THR A 1 89 ? 8.864 -5.186 -1.829 1.00 58.22 89 THR A N 1
ATOM 625 C CA . THR A 1 89 ? 9.146 -5.343 -0.396 1.00 58.22 89 THR A CA 1
ATOM 626 C C . THR A 1 89 ? 8.784 -4.047 0.301 1.00 58.22 89 THR A C 1
ATOM 628 O O . THR A 1 89 ? 9.261 -2.976 -0.079 1.00 58.22 89 THR A O 1
ATOM 631 N N . ALA A 1 90 ? 7.940 -4.137 1.322 1.00 58.03 90 ALA A N 1
ATOM 632 C CA . ALA A 1 90 ? 7.485 -2.984 2.077 1.00 58.03 90 ALA A CA 1
ATOM 633 C C . ALA A 1 90 ? 8.138 -2.934 3.468 1.00 58.03 90 ALA A C 1
ATOM 635 O O . ALA A 1 90 ? 8.311 -3.960 4.125 1.00 58.03 90 ALA A O 1
ATOM 636 N N . ASN A 1 91 ? 8.532 -1.734 3.904 1.00 62.41 91 ASN A N 1
ATOM 637 C CA . ASN A 1 91 ? 9.188 -1.514 5.197 1.00 62.41 91 ASN A CA 1
ATOM 638 C C . ASN A 1 91 ? 8.140 -1.286 6.306 1.00 62.41 91 ASN A C 1
ATOM 640 O O . ASN A 1 91 ? 7.324 -0.371 6.211 1.00 62.41 91 ASN A O 1
ATOM 644 N N . THR A 1 92 ? 8.157 -2.119 7.349 1.00 59.84 92 THR A N 1
ATOM 645 C CA . THR A 1 92 ? 7.067 -2.315 8.328 1.00 59.84 92 THR A CA 1
ATOM 646 C C . THR A 1 92 ? 6.989 -1.305 9.481 1.00 59.84 92 THR A C 1
ATOM 648 O O . THR A 1 92 ? 6.083 -1.397 10.296 1.00 59.84 92 THR A O 1
ATOM 651 N N . ASN A 1 93 ? 7.882 -0.318 9.589 1.00 64.06 93 ASN A N 1
ATOM 652 C CA . ASN A 1 93 ? 8.071 0.386 10.874 1.00 64.06 93 ASN A CA 1
ATOM 653 C C . ASN A 1 93 ? 7.380 1.762 11.014 1.00 64.06 93 ASN A C 1
ATOM 655 O O . ASN A 1 93 ? 7.628 2.479 11.984 1.00 64.06 93 ASN A O 1
ATOM 659 N N . GLY A 1 94 ? 6.523 2.163 10.071 1.00 73.38 94 GLY A N 1
ATOM 660 C CA . GLY A 1 94 ? 5.863 3.475 10.091 1.00 73.38 94 GLY A CA 1
ATOM 661 C C . GLY A 1 94 ? 4.442 3.451 10.660 1.00 73.38 94 GLY A C 1
ATOM 662 O O . GLY A 1 94 ? 3.676 2.527 10.398 1.00 73.38 94 GLY A O 1
ATOM 663 N N . LYS A 1 95 ? 4.056 4.504 11.396 1.00 87.88 95 LYS A N 1
ATOM 664 C CA . LYS A 1 95 ? 2.660 4.728 11.828 1.00 87.88 95 LYS A CA 1
ATOM 665 C C . LYS A 1 95 ? 1.804 5.431 10.775 1.00 87.88 95 LYS A C 1
ATOM 667 O O . LYS A 1 95 ? 0.595 5.249 10.762 1.00 87.88 95 LYS A O 1
ATOM 672 N N . ALA A 1 96 ? 2.414 6.245 9.915 1.00 90.75 96 ALA A N 1
ATOM 673 C CA . ALA A 1 96 ? 1.703 7.123 8.979 1.00 90.75 96 ALA A CA 1
ATOM 674 C C . ALA A 1 96 ? 1.955 6.791 7.501 1.00 90.75 96 ALA A C 1
ATOM 676 O O . ALA A 1 96 ? 1.153 7.156 6.646 1.00 90.75 96 ALA A O 1
ATOM 677 N N . ALA A 1 97 ? 3.060 6.115 7.196 1.00 89.75 97 ALA A N 1
ATOM 678 C CA . ALA A 1 97 ? 3.428 5.765 5.835 1.00 89.75 97 ALA A CA 1
ATOM 679 C C . ALA A 1 97 ? 4.349 4.544 5.813 1.00 89.75 97 ALA A C 1
ATOM 681 O O . ALA A 1 97 ? 4.954 4.195 6.831 1.00 89.75 97 ALA A O 1
ATOM 682 N N . ALA A 1 98 ? 4.492 3.956 4.631 1.00 87.44 98 ALA A N 1
ATOM 683 C CA . ALA A 1 98 ? 5.503 2.959 4.318 1.00 87.44 98 ALA A CA 1
ATOM 684 C C . ALA A 1 98 ? 6.304 3.364 3.083 1.00 87.44 98 ALA A C 1
ATOM 686 O O . ALA A 1 98 ? 5.789 4.010 2.173 1.00 87.44 98 ALA A O 1
ATOM 687 N N . THR A 1 99 ? 7.550 2.908 3.016 1.00 86.81 99 THR A N 1
ATOM 688 C CA . THR A 1 99 ? 8.299 2.882 1.760 1.00 86.81 99 THR A CA 1
ATOM 689 C C . THR A 1 99 ? 7.921 1.618 0.998 1.00 86.81 99 THR A C 1
ATOM 691 O O . THR A 1 99 ? 8.030 0.515 1.541 1.00 86.81 99 THR A O 1
ATOM 694 N N . VAL A 1 100 ? 7.493 1.786 -0.249 1.00 85.56 100 VAL A N 1
ATOM 695 C CA . VAL A 1 100 ? 7.149 0.708 -1.175 1.00 85.56 100 VAL A CA 1
ATOM 696 C C . VAL A 1 100 ? 8.135 0.742 -2.332 1.00 85.56 100 VAL A C 1
ATOM 698 O O . VAL A 1 100 ? 8.346 1.787 -2.950 1.00 85.56 100 VAL A O 1
ATOM 701 N N . ARG A 1 101 ? 8.748 -0.404 -2.612 1.00 84.56 101 ARG A N 1
ATOM 702 C CA . ARG A 1 101 ? 9.573 -0.615 -3.799 1.00 84.56 101 ARG A CA 1
ATOM 703 C C . ARG A 1 101 ? 8.770 -1.419 -4.811 1.00 84.56 101 ARG A C 1
ATOM 705 O O . ARG A 1 101 ? 8.159 -2.409 -4.427 1.00 84.56 101 ARG A O 1
ATOM 712 N N . VAL A 1 102 ? 8.764 -0.967 -6.055 1.00 81.81 102 VAL A N 1
ATOM 713 C CA . VAL A 1 102 ? 8.006 -1.509 -7.187 1.00 81.81 102 VAL A CA 1
ATOM 714 C C . VAL A 1 102 ? 9.009 -1.605 -8.329 1.00 81.81 102 VAL A C 1
ATOM 716 O O . VAL A 1 102 ? 9.622 -0.602 -8.689 1.00 81.81 102 VAL A O 1
ATOM 719 N N . GLY A 1 103 ? 9.251 -2.786 -8.879 1.00 79.94 103 GLY A N 1
ATOM 720 C CA . GLY A 1 103 ? 10.267 -2.940 -9.917 1.00 79.94 103 GLY A CA 1
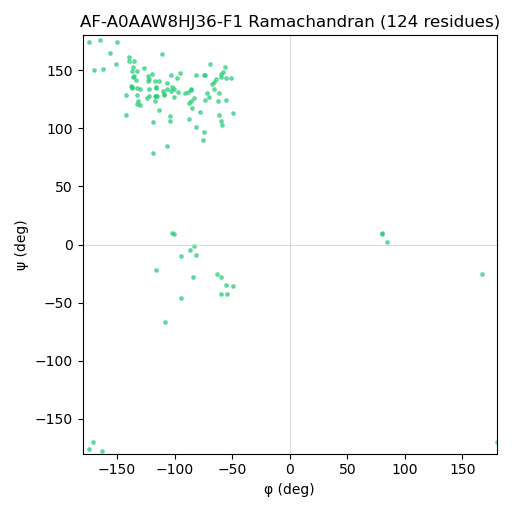ATOM 721 C C . GLY A 1 103 ? 10.224 -4.297 -10.581 1.00 79.94 103 GLY A C 1
ATOM 722 O O . GLY A 1 103 ? 9.864 -5.267 -9.928 1.00 79.94 103 GLY A O 1
ATOM 723 N N . GLY A 1 104 ? 10.622 -4.378 -11.849 1.00 79.75 104 GLY A N 1
ATOM 724 C CA . GLY A 1 104 ? 10.602 -5.621 -12.614 1.00 79.75 104 GLY A CA 1
ATOM 725 C C . GLY A 1 104 ? 11.458 -5.612 -13.877 1.00 79.75 104 GLY A C 1
ATOM 726 O O . GLY A 1 104 ? 12.166 -4.649 -14.169 1.00 79.75 104 GLY A O 1
ATOM 727 N N . VAL A 1 105 ? 11.426 -6.721 -14.617 1.00 80.31 105 VAL A N 1
ATOM 728 C CA . VAL A 1 105 ? 12.270 -6.949 -15.806 1.00 80.31 105 VAL A CA 1
ATOM 729 C C . VAL A 1 105 ? 11.608 -6.420 -17.075 1.00 80.31 105 VAL A C 1
ATOM 731 O O . VAL A 1 105 ? 10.462 -6.750 -17.357 1.00 80.31 105 VAL A O 1
ATOM 734 N N . ALA A 1 106 ? 12.350 -5.659 -17.874 1.00 79.81 106 ALA A N 1
ATOM 735 C CA . ALA A 1 106 ? 11.896 -5.191 -19.174 1.00 79.81 106 ALA A CA 1
ATOM 736 C C . ALA A 1 106 ? 12.009 -6.317 -20.211 1.00 79.81 106 ALA A C 1
ATOM 738 O O . ALA A 1 106 ? 13.113 -6.738 -20.550 1.00 79.81 106 ALA A O 1
ATOM 739 N N . ILE A 1 107 ? 10.875 -6.798 -20.724 1.00 75.38 107 ILE A N 1
ATOM 740 C CA . ILE A 1 107 ? 10.855 -7.911 -21.691 1.00 75.38 107 ILE A CA 1
ATOM 741 C C . ILE A 1 107 ? 10.821 -7.469 -23.162 1.00 75.38 107 ILE A C 1
ATOM 743 O O . ILE A 1 107 ? 10.958 -8.300 -24.058 1.00 75.38 107 ILE A O 1
ATOM 747 N N . LYS A 1 108 ? 10.615 -6.175 -23.434 1.00 76.75 108 LYS A N 1
ATOM 748 C CA . LYS A 1 108 ? 10.622 -5.638 -24.802 1.00 76.75 108 LYS A CA 1
ATOM 749 C C . LYS A 1 108 ? 12.053 -5.551 -25.335 1.00 76.75 108 LYS A C 1
ATOM 751 O O . LYS A 1 108 ? 12.977 -5.255 -24.581 1.00 76.75 108 LYS A O 1
ATOM 756 N N . ALA A 1 109 ? 12.222 -5.767 -26.642 1.00 77.75 109 ALA A N 1
ATOM 757 C CA . ALA A 1 109 ? 13.517 -5.627 -27.316 1.00 77.75 109 ALA A CA 1
ATOM 758 C C . ALA A 1 109 ? 14.074 -4.194 -27.178 1.00 77.75 109 ALA A C 1
ATOM 760 O O . ALA A 1 109 ? 15.238 -4.009 -26.806 1.00 77.75 109 ALA A O 1
ATOM 761 N N . ASP A 1 110 ? 13.188 -3.206 -27.349 1.00 81.31 110 ASP A N 1
ATOM 762 C CA . ASP A 1 110 ? 13.464 -1.774 -27.218 1.00 81.31 110 ASP A CA 1
ATOM 763 C C . ASP A 1 110 ? 12.597 -1.166 -26.102 1.00 81.31 110 ASP A C 1
ATOM 765 O O . ASP A 1 110 ? 11.546 -0.581 -26.369 1.00 81.31 110 ASP A O 1
ATOM 769 N N . PRO A 1 111 ? 12.971 -1.357 -24.825 1.00 81.88 111 PRO A N 1
ATOM 770 C CA . PRO A 1 111 ? 12.188 -0.847 -23.711 1.00 81.88 111 PRO A CA 1
ATOM 771 C C . PRO A 1 111 ? 12.330 0.673 -23.582 1.00 81.88 111 PRO A C 1
ATOM 773 O O . PRO A 1 111 ? 13.400 1.239 -23.820 1.00 81.88 111 PRO A O 1
ATOM 776 N N . SER A 1 112 ? 11.249 1.324 -23.153 1.00 84.50 112 SER A N 1
ATOM 777 C CA . SER A 1 112 ? 11.206 2.765 -22.898 1.00 84.50 112 SER A CA 1
ATOM 778 C C . SER A 1 112 ? 12.247 3.190 -21.860 1.00 84.50 112 SER A C 1
ATOM 780 O O . SER A 1 112 ? 12.542 2.464 -20.912 1.00 84.50 112 SER A O 1
ATOM 782 N N . VAL A 1 113 ? 12.777 4.408 -21.986 1.00 88.06 113 VAL A N 1
ATOM 783 C CA . VAL A 1 113 ? 13.779 4.946 -21.043 1.00 88.06 113 VAL A CA 1
ATOM 784 C C . VAL A 1 113 ? 13.218 5.088 -19.620 1.00 88.06 113 VAL A C 1
ATOM 786 O O . VAL A 1 113 ? 13.964 5.024 -18.645 1.00 88.06 113 VAL A O 1
ATOM 789 N N . THR A 1 114 ? 11.899 5.240 -19.511 1.00 86.38 114 THR A N 1
ATOM 790 C CA . THR A 1 114 ? 11.130 5.315 -18.266 1.00 86.38 114 THR A CA 1
ATOM 791 C C . THR A 1 114 ? 9.859 4.478 -18.375 1.00 86.38 114 THR A C 1
ATOM 793 O O . THR A 1 114 ? 9.293 4.374 -19.465 1.00 86.38 114 THR A O 1
ATOM 796 N N . ALA A 1 115 ? 9.389 3.933 -17.254 1.00 84.56 115 ALA A N 1
ATOM 797 C CA . ALA A 1 115 ? 8.102 3.251 -17.149 1.00 84.56 115 ALA A CA 1
ATOM 798 C C . ALA A 1 115 ? 7.339 3.719 -15.904 1.00 84.56 115 ALA A C 1
ATOM 800 O O . ALA A 1 115 ? 7.938 3.916 -14.845 1.00 84.56 115 ALA A O 1
ATOM 801 N N . ASP A 1 116 ? 6.019 3.859 -16.034 1.00 85.12 116 ASP A N 1
ATOM 802 C CA . ASP A 1 116 ? 5.127 4.115 -14.906 1.00 85.12 116 ASP A CA 1
ATOM 803 C C . ASP A 1 116 ? 4.695 2.783 -14.300 1.00 85.12 116 ASP A C 1
ATOM 805 O O . ASP A 1 116 ? 3.918 2.030 -14.885 1.00 85.12 116 ASP A O 1
ATOM 809 N N . LEU A 1 117 ? 5.219 2.482 -13.119 1.00 82.56 117 LEU A N 1
ATOM 810 C CA . LEU A 1 117 ? 4.896 1.279 -12.369 1.00 82.56 117 LEU A CA 1
ATOM 811 C C . LEU A 1 117 ? 3.792 1.586 -11.359 1.00 82.56 117 LEU A C 1
ATOM 813 O O . LEU A 1 117 ? 3.717 2.693 -10.818 1.00 82.56 117 LEU A O 1
ATOM 817 N N . GLN A 1 118 ? 2.937 0.607 -11.082 1.00 84.56 118 GLN A N 1
ATOM 818 C CA . GLN A 1 118 ? 1.861 0.742 -10.106 1.00 84.56 118 GLN A CA 1
ATOM 819 C C . GLN A 1 118 ? 1.794 -0.492 -9.221 1.00 84.56 118 GLN A C 1
ATOM 821 O O . GLN A 1 118 ? 1.966 -1.604 -9.703 1.00 84.56 118 GLN A O 1
ATOM 826 N N . ALA A 1 119 ? 1.460 -0.303 -7.947 1.00 83.88 119 ALA A N 1
ATOM 827 C CA . ALA A 1 119 ? 1.162 -1.405 -7.045 1.00 83.88 119 ALA A CA 1
ATOM 828 C C . ALA A 1 119 ? -0.081 -1.116 -6.196 1.00 83.88 119 ALA A C 1
ATOM 830 O O . ALA A 1 119 ? -0.316 0.018 -5.767 1.00 83.88 119 ALA A O 1
ATOM 831 N N . THR A 1 120 ? -0.873 -2.155 -5.932 1.00 88.56 120 THR A N 1
ATOM 832 C CA . THR A 1 120 ? -1.916 -2.135 -4.902 1.00 88.56 120 THR A CA 1
ATOM 833 C C . THR A 1 120 ? -1.296 -2.508 -3.567 1.00 88.56 120 THR A C 1
ATOM 835 O O . THR A 1 120 ? -0.720 -3.582 -3.426 1.00 88.56 120 THR A O 1
ATOM 838 N N . VAL A 1 121 ? -1.444 -1.644 -2.573 1.00 88.94 121 VAL A N 1
ATOM 839 C CA . VAL A 1 121 ? -0.922 -1.845 -1.223 1.00 88.94 121 VAL A CA 1
ATOM 840 C C . VAL A 1 121 ? -2.048 -2.310 -0.308 1.00 88.94 121 VAL A C 1
ATOM 842 O O . VAL A 1 121 ? -3.121 -1.713 -0.301 1.00 88.94 121 VAL A O 1
ATOM 845 N N . PHE A 1 122 ? -1.783 -3.338 0.493 1.00 91.94 122 PHE A N 1
ATOM 846 C CA . PHE A 1 122 ? -2.614 -3.811 1.596 1.00 91.94 122 PHE A CA 1
ATOM 847 C C . PHE A 1 122 ? -1.810 -3.775 2.889 1.00 91.94 122 PHE A C 1
ATOM 849 O O . PHE A 1 122 ? -0.661 -4.217 2.928 1.00 91.94 122 PHE A O 1
ATOM 856 N N . VAL A 1 123 ? -2.414 -3.256 3.954 1.00 91.81 123 VAL A N 1
ATOM 857 C CA . VAL A 1 123 ? -1.745 -3.054 5.241 1.00 91.81 123 VAL A CA 1
ATOM 858 C C . VAL A 1 123 ? -2.653 -3.483 6.384 1.00 91.81 123 VAL A C 1
ATOM 860 O O . VAL A 1 123 ? -3.829 -3.125 6.412 1.00 91.81 123 VAL A O 1
ATOM 863 N N . LEU A 1 124 ? -2.095 -4.209 7.348 1.00 93.06 124 LEU A N 1
ATOM 864 C CA . LEU A 1 124 ? -2.724 -4.542 8.623 1.00 93.06 124 LEU A CA 1
ATOM 865 C C . LEU A 1 124 ? -1.921 -3.919 9.761 1.00 93.06 124 LEU A C 1
ATOM 867 O O . LEU A 1 124 ? -0.693 -3.942 9.737 1.00 93.06 124 LEU A O 1
ATOM 871 N N . GLY A 1 125 ? -2.602 -3.402 10.774 1.00 91.69 125 GLY A N 1
ATOM 872 C CA . GLY A 1 125 ? -1.980 -2.805 11.954 1.00 91.69 125 GLY A CA 1
ATOM 873 C C . GLY A 1 125 ? -3.000 -2.497 13.043 1.00 91.69 125 GLY A C 1
ATOM 874 O O . GLY A 1 125 ? -4.144 -2.940 12.960 1.00 91.69 125 GLY A O 1
ATOM 875 N N . TYR A 1 126 ? -2.587 -1.764 14.072 1.00 90.56 126 TYR A N 1
ATOM 876 C CA . TYR A 1 126 ? -3.404 -1.424 15.245 1.00 90.56 126 TYR A CA 1
ATOM 877 C C . TYR A 1 126 ? -2.896 -0.160 15.943 1.00 90.56 126 TYR A C 1
ATOM 879 O O . TYR A 1 126 ? -1.823 0.360 15.559 1.00 90.56 126 TYR A O 1
#

pLDDT: mean 81.59, std 13.67, range [44.16, 98.19]

Solvent-accessible surface area (backbone atoms only — not comparable to full-atom v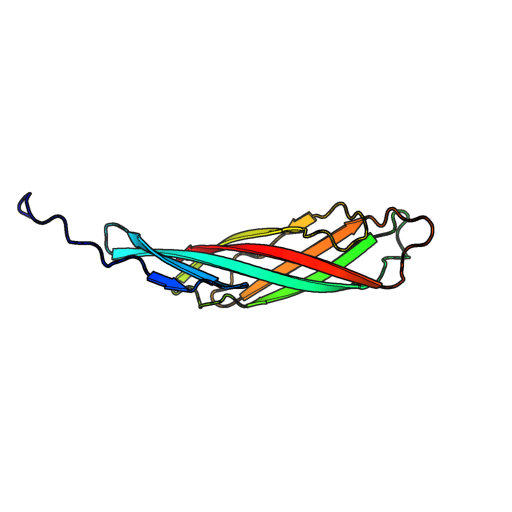alues): 7069 Å² total; per-residue (Å²): 136,72,94,80,69,76,77,78,68,64,78,65,49,70,50,90,58,83,54,18,38,38,39,40,58,42,85,93,79,45,48,47,33,42,37,37,29,72,44,71,32,77,13,54,48,41,79,91,46,99,66,41,25,35,65,18,75,38,77,43,69,46,83,59,66,32,85,70,34,39,71,46,59,48,50,41,78,42,91,58,92,58,78,54,65,63,63,52,61,55,54,54,86,34,39,48,39,32,51,40,35,49,28,25,40,54,75,56,96,82,62,62,70,57,47,64,44,36,27,44,35,41,36,36,26,49

Organism: NCBI:txid885040